Protein AF-A0A7R9N1G0-F1 (afdb_monomer_lite)

Radius of gyration: 18.06 Å; chains: 1; bounding box: 66×37×39 Å

Secondary structure (DSSP, 8-state):
-----PPPPTTHHHH-TT-TTTT--EETTEE------TTTSSSTHHHHTHHHHS--TT-B-TTS-BHHHHHHHHHHHHHHHHHH-TT--TT-BTTB----EEE-TTSTTSEEE-BTTBS-SSEE-HHHHHHGGGT-HHHHHHHHHHHHHHHHHHHEETTEE-S-EETTT-

Foldseek 3Di:
DDDPDDPDDPCVCVVDVPDPVQFWDADPVGIDGDDDPVVQLFALVSLLVVVVPDDQQVPADPSGDRSLVSSLRSLVVQLVLQQVVPVVFPPRHLQFTFQAWFQDPVDPVSIAGGGRVPRCPQKGFLCRLCSCCVNVVVSSVSNLVCCCVVPVVPAQDPVGGDGIDHPVVD

pLDDT: mean 78.36, std 22.03, range [26.42, 98.25]

Structure (mmCIF, N/CA/C/O backbone):
data_AF-A0A7R9N1G0-F1
#
_entry.id   AF-A0A7R9N1G0-F1
#
loop_
_atom_site.group_PDB
_atom_site.id
_atom_site.type_symbol
_atom_site.label_atom_id
_atom_site.label_alt_id
_atom_site.label_comp_id
_atom_site.label_asym_id
_atom_site.label_entity_id
_atom_site.label_seq_id
_atom_site.pdbx_PDB_ins_code
_atom_site.Cartn_x
_atom_site.Cartn_y
_atom_site.Cartn_z
_atom_site.occupancy
_atom_site.B_iso_or_equiv
_atom_site.auth_seq_id
_atom_site.auth_comp_id
_atom_site.auth_asym_id
_atom_site.auth_atom_id
_atom_site.pdbx_PDB_model_num
ATOM 1 N N . MET A 1 1 ? 44.381 -18.962 -7.222 1.00 33.84 1 MET A N 1
ATOM 2 C CA . MET A 1 1 ? 44.462 -17.489 -7.166 1.00 33.84 1 MET A CA 1
ATOM 3 C C . MET A 1 1 ? 43.084 -17.002 -6.750 1.00 33.84 1 MET A C 1
ATOM 5 O O . MET A 1 1 ? 42.151 -17.127 -7.527 1.00 33.84 1 MET A O 1
ATOM 9 N N . LEU A 1 2 ? 42.921 -16.645 -5.475 1.00 26.42 2 LEU A N 1
ATOM 10 C CA . LEU A 1 2 ? 41.636 -16.238 -4.903 1.00 26.42 2 LEU A CA 1
ATOM 11 C C . LEU A 1 2 ? 41.283 -14.853 -5.450 1.00 26.42 2 LEU A C 1
ATOM 13 O O . LEU A 1 2 ? 41.987 -13.886 -5.160 1.00 26.42 2 LEU A O 1
ATOM 17 N N . ILE A 1 3 ? 40.229 -14.768 -6.259 1.00 32.16 3 ILE A N 1
ATOM 18 C CA . ILE A 1 3 ? 39.652 -13.486 -6.658 1.00 32.16 3 ILE A CA 1
ATOM 19 C C . ILE A 1 3 ? 39.027 -12.903 -5.390 1.00 32.16 3 ILE A C 1
ATOM 21 O O . ILE A 1 3 ? 38.057 -13.442 -4.857 1.00 32.16 3 ILE A O 1
ATOM 25 N N . LYS A 1 4 ? 39.645 -11.852 -4.847 1.00 29.47 4 LYS A N 1
ATOM 26 C CA . LYS A 1 4 ? 39.067 -11.067 -3.757 1.00 29.47 4 LYS A CA 1
ATOM 27 C C . LYS A 1 4 ? 37.757 -10.473 -4.277 1.00 29.47 4 LYS A C 1
ATOM 29 O O . LYS A 1 4 ? 37.806 -9.590 -5.127 1.00 29.47 4 LYS A O 1
ATOM 34 N N . LYS A 1 5 ? 36.613 -10.961 -3.787 1.00 35.81 5 LYS A N 1
ATOM 35 C CA . LYS A 1 5 ? 35.323 -10.284 -3.967 1.00 35.81 5 LYS A CA 1
ATOM 36 C C . LYS A 1 5 ? 35.461 -8.882 -3.378 1.00 35.81 5 LYS A C 1
ATOM 38 O O . LYS A 1 5 ? 35.760 -8.735 -2.192 1.00 35.81 5 LYS A O 1
ATOM 43 N N . LYS A 1 6 ? 35.363 -7.872 -4.235 1.00 40.16 6 LYS A N 1
ATOM 44 C CA . LYS A 1 6 ? 35.327 -6.466 -3.839 1.00 40.16 6 LYS A CA 1
ATOM 45 C C . LYS A 1 6 ? 33.985 -6.270 -3.123 1.00 40.16 6 LYS A C 1
ATOM 47 O O . LYS A 1 6 ? 32.972 -6.757 -3.611 1.00 40.16 6 LYS A O 1
ATOM 52 N N . ASN A 1 7 ? 33.978 -5.661 -1.939 1.00 39.47 7 ASN A N 1
ATOM 53 C CA . ASN A 1 7 ? 32.715 -5.349 -1.268 1.00 39.47 7 ASN A CA 1
ATOM 54 C C . ASN A 1 7 ? 31.947 -4.345 -2.145 1.00 39.47 7 ASN A C 1
ATOM 56 O O . ASN A 1 7 ? 32.540 -3.310 -2.465 1.00 39.47 7 ASN A O 1
ATOM 60 N N . PRO A 1 8 ? 30.689 -4.622 -2.532 1.00 42.72 8 PRO A N 1
ATOM 61 C CA . PRO A 1 8 ? 29.893 -3.674 -3.297 1.00 42.72 8 PRO A CA 1
ATOM 62 C C . PRO A 1 8 ? 29.700 -2.410 -2.456 1.00 42.72 8 PRO A C 1
ATOM 64 O O . PRO A 1 8 ? 29.290 -2.468 -1.294 1.00 42.72 8 PRO A O 1
ATOM 67 N N . SER A 1 9 ? 30.086 -1.267 -3.015 1.00 39.16 9 SER A N 1
ATOM 68 C CA . SER A 1 9 ? 29.884 0.042 -2.402 1.00 39.16 9 SER A CA 1
ATOM 69 C C . SER A 1 9 ? 28.659 0.691 -3.020 1.00 39.16 9 SER A C 1
ATOM 71 O O . SER A 1 9 ? 28.523 0.690 -4.234 1.00 39.16 9 SER A O 1
ATOM 73 N N . ILE A 1 10 ? 27.829 1.311 -2.187 1.00 38.69 10 ILE A N 1
ATOM 74 C CA . ILE A 1 10 ? 26.511 1.893 -2.500 1.00 38.69 10 ILE A CA 1
ATOM 75 C C . ILE A 1 10 ? 26.467 2.963 -3.623 1.00 38.69 10 ILE A C 1
ATOM 77 O O . ILE A 1 10 ? 25.397 3.482 -3.916 1.00 38.69 10 ILE A O 1
ATOM 81 N N . ASN A 1 11 ? 27.601 3.292 -4.251 1.00 38.16 11 ASN A N 1
ATOM 82 C CA . ASN A 1 11 ? 27.752 4.367 -5.237 1.00 38.16 11 ASN A CA 1
ATOM 83 C C . ASN A 1 11 ? 28.256 3.912 -6.626 1.00 38.16 11 ASN A C 1
ATOM 85 O O . ASN A 1 11 ? 28.424 4.771 -7.487 1.00 38.16 11 ASN A O 1
ATOM 89 N N . SER A 1 12 ? 28.489 2.616 -6.876 1.00 44.59 12 SER A N 1
ATOM 90 C CA . SER A 1 12 ? 29.129 2.146 -8.124 1.00 44.59 12 SER A CA 1
ATOM 91 C C . SER A 1 12 ? 28.391 2.543 -9.405 1.00 44.59 12 SER A C 1
ATOM 93 O O . SER A 1 12 ? 29.056 2.940 -10.350 1.00 44.59 12 SER A O 1
ATOM 95 N N . TYR A 1 13 ? 27.057 2.585 -9.417 1.00 37.53 13 TYR A N 1
ATOM 96 C CA . TYR A 1 13 ? 26.288 2.935 -10.623 1.00 37.53 13 TYR A CA 1
ATOM 97 C C . TYR A 1 13 ? 26.578 4.337 -11.196 1.00 37.53 13 TYR A C 1
ATOM 99 O O . TYR A 1 13 ? 26.519 4.552 -12.406 1.00 37.53 13 TYR A O 1
ATOM 107 N N . TYR A 1 14 ? 26.887 5.321 -10.341 1.00 41.88 14 TYR A N 1
ATOM 108 C CA . TYR A 1 14 ? 27.240 6.671 -10.809 1.00 41.88 14 TYR A CA 1
ATOM 109 C C . TYR A 1 14 ? 28.716 6.792 -11.209 1.00 41.88 14 TYR A C 1
ATOM 111 O O . TYR A 1 14 ? 29.077 7.745 -11.904 1.00 41.88 14 TYR A O 1
ATOM 119 N N . ASP A 1 15 ? 29.544 5.836 -10.785 1.00 47.53 15 ASP A N 1
ATOM 120 C CA . ASP A 1 15 ? 30.977 5.784 -11.062 1.00 47.53 15 ASP A CA 1
ATOM 121 C C . ASP A 1 15 ? 31.297 4.914 -12.302 1.00 47.53 15 ASP A C 1
ATOM 123 O O . ASP A 1 15 ? 32.228 5.245 -13.039 1.00 47.53 15 ASP A O 1
ATOM 127 N N . ASP A 1 16 ? 30.528 3.846 -12.563 1.00 47.41 16 ASP A N 1
ATOM 128 C CA . ASP A 1 16 ? 30.654 2.944 -13.720 1.00 47.41 16 ASP A CA 1
ATOM 129 C C . ASP A 1 16 ? 29.294 2.294 -14.096 1.00 47.41 16 ASP A C 1
ATOM 131 O O . ASP A 1 16 ? 28.848 1.365 -13.423 1.00 47.41 16 ASP A O 1
ATOM 135 N N . PRO A 1 17 ? 28.619 2.747 -15.170 1.00 49.94 17 PRO A N 1
ATOM 136 C CA . PRO A 1 17 ? 27.310 2.225 -15.576 1.00 49.94 17 PRO A CA 1
ATOM 137 C C . PRO A 1 17 ? 27.351 0.817 -16.200 1.00 49.94 17 PRO A C 1
ATOM 139 O O . PRO A 1 17 ? 26.288 0.273 -16.501 1.00 49.94 17 PRO A O 1
ATOM 142 N N . ASP A 1 18 ? 28.537 0.236 -16.412 1.00 46.62 18 ASP A N 1
ATOM 143 C CA . ASP A 1 18 ? 28.718 -1.099 -16.995 1.00 46.62 18 ASP A CA 1
ATOM 144 C C . ASP A 1 18 ? 29.135 -2.167 -15.943 1.00 46.62 18 ASP A C 1
ATOM 146 O O . ASP A 1 18 ? 29.551 -3.271 -16.315 1.00 46.62 18 ASP A O 1
ATOM 150 N N . ASP A 1 19 ? 29.016 -1.888 -14.631 1.00 54.12 19 ASP A N 1
ATOM 151 C CA . ASP A 1 19 ? 29.360 -2.836 -13.551 1.00 54.12 19 ASP A CA 1
ATOM 152 C C . ASP A 1 19 ? 28.349 -4.003 -13.443 1.00 54.12 19 ASP A C 1
ATOM 154 O O . ASP A 1 19 ? 27.149 -3.830 -13.220 1.00 54.12 19 ASP A O 1
ATOM 158 N N . SER A 1 20 ? 28.846 -5.238 -13.573 1.00 45.81 20 SER A N 1
ATOM 159 C CA . SER A 1 20 ? 28.038 -6.464 -13.540 1.00 45.81 20 SER A CA 1
ATOM 160 C C . SER A 1 20 ? 27.536 -6.872 -12.146 1.00 45.81 2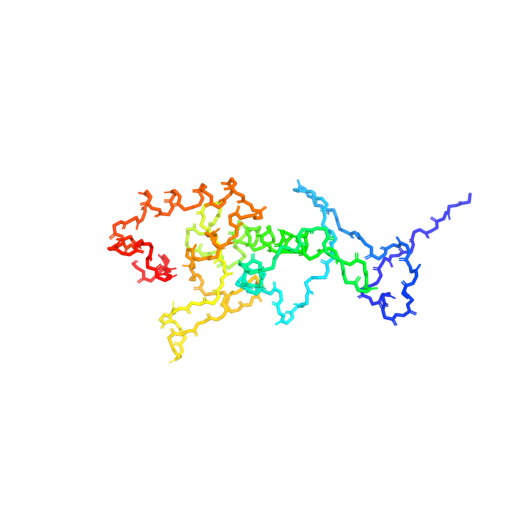0 SER A C 1
ATOM 162 O O . SER A 1 20 ? 26.682 -7.758 -12.056 1.00 45.81 20 SER A O 1
ATOM 164 N N . ASP A 1 21 ? 28.061 -6.270 -11.074 1.00 46.12 21 ASP A N 1
ATOM 165 C CA . ASP A 1 21 ? 27.702 -6.575 -9.680 1.00 46.12 21 ASP A CA 1
ATOM 166 C C . ASP A 1 21 ? 26.618 -5.630 -9.104 1.00 46.12 21 ASP A C 1
ATOM 168 O O . ASP A 1 21 ? 26.188 -5.811 -7.963 1.00 46.12 21 ASP A O 1
ATOM 172 N N . ASP A 1 22 ? 26.113 -4.668 -9.887 1.00 51.94 22 ASP A N 1
ATOM 173 C CA . ASP A 1 22 ? 25.198 -3.609 -9.421 1.00 51.94 22 ASP A CA 1
ATOM 174 C C . ASP A 1 22 ? 23.770 -4.073 -9.076 1.00 51.94 22 ASP A C 1
ATOM 176 O O . ASP A 1 22 ? 22.978 -3.313 -8.526 1.00 51.94 22 ASP A O 1
ATOM 180 N N . PHE A 1 23 ? 23.424 -5.336 -9.314 1.00 46.19 23 PHE A N 1
ATOM 181 C CA . PHE A 1 23 ? 22.029 -5.762 -9.407 1.00 46.19 23 PHE A CA 1
ATOM 182 C C . PHE A 1 23 ? 21.551 -6.768 -8.346 1.00 46.19 23 PHE A C 1
ATOM 184 O O . PHE A 1 23 ? 20.674 -7.536 -8.717 1.00 46.19 23 PHE A O 1
ATOM 191 N N . PHE A 1 24 ? 21.997 -6.830 -7.064 1.00 44.22 24 PHE A N 1
ATOM 192 C CA . PHE A 1 24 ? 21.454 -7.853 -6.107 1.00 44.22 24 PHE A CA 1
ATOM 193 C C . PHE A 1 24 ? 21.429 -7.526 -4.583 1.00 44.22 24 PHE A C 1
ATOM 195 O O . PHE A 1 24 ? 22.387 -6.988 -4.042 1.00 44.22 24 PHE A O 1
ATOM 202 N N . VAL A 1 25 ? 20.381 -7.974 -3.857 1.00 40.69 25 VAL A N 1
ATOM 203 C CA . VAL A 1 25 ? 20.390 -8.314 -2.400 1.00 40.69 25 VAL A CA 1
ATOM 204 C C . VAL A 1 25 ? 19.734 -9.697 -2.210 1.00 40.69 25 VAL A C 1
ATOM 206 O O . VAL A 1 25 ? 18.937 -10.103 -3.042 1.00 40.69 25 VAL A O 1
ATOM 209 N N . GLU A 1 26 ? 20.059 -10.447 -1.156 1.00 35.34 26 GLU A N 1
ATOM 210 C CA . GLU A 1 26 ? 19.474 -11.747 -0.760 1.00 35.34 26 GLU A CA 1
ATOM 211 C C . GLU A 1 26 ? 19.012 -11.683 0.708 1.00 35.34 26 GLU A C 1
ATOM 213 O O . GLU A 1 26 ? 19.696 -11.065 1.521 1.00 35.34 26 GLU A O 1
ATOM 218 N N . SER A 1 27 ? 17.861 -12.272 1.060 1.00 37.91 27 SER A N 1
ATOM 219 C CA . SER A 1 27 ? 17.307 -12.322 2.428 1.00 37.91 27 SER A CA 1
ATOM 220 C C . SER A 1 27 ? 16.753 -13.713 2.789 1.00 37.91 27 SER A C 1
ATOM 222 O O . SER A 1 27 ? 16.539 -14.546 1.907 1.00 37.91 27 SER A O 1
ATOM 224 N N . GLU A 1 28 ? 16.467 -13.965 4.079 1.00 33.94 28 GLU A N 1
ATOM 225 C CA . GLU A 1 28 ? 15.822 -15.207 4.571 1.00 33.94 28 GLU A CA 1
ATOM 226 C C . GLU A 1 28 ? 14.388 -15.421 4.038 1.00 33.94 28 GLU A C 1
ATOM 228 O O . GLU A 1 28 ? 13.820 -16.508 4.151 1.00 33.94 28 GLU A O 1
ATOM 233 N N . HIS A 1 29 ? 13.837 -14.391 3.390 1.00 38.38 29 HIS A N 1
ATOM 234 C CA . HIS A 1 29 ? 12.580 -14.393 2.646 1.00 38.38 29 HIS A CA 1
ATOM 235 C C . HIS A 1 29 ? 12.776 -14.250 1.115 1.00 38.38 29 HIS A C 1
ATOM 237 O O . HIS A 1 29 ? 11.784 -14.193 0.389 1.00 38.38 29 HIS A O 1
ATOM 243 N N . GLY A 1 30 ? 14.020 -14.227 0.608 1.00 30.75 30 GLY A N 1
ATOM 244 C CA . GLY A 1 30 ? 14.379 -14.252 -0.823 1.00 30.75 30 GLY A CA 1
ATOM 245 C C . GLY A 1 30 ? 15.270 -13.096 -1.324 1.00 30.75 30 GLY A C 1
ATOM 246 O O . GLY A 1 30 ? 15.630 -12.196 -0.576 1.00 30.75 30 GLY A O 1
ATOM 247 N N . PHE A 1 31 ? 15.647 -13.134 -2.612 1.00 37.88 31 PHE A N 1
ATOM 248 C CA . PHE A 1 31 ? 16.519 -12.154 -3.291 1.00 37.88 31 PHE A CA 1
ATOM 249 C C . PHE A 1 31 ? 15.798 -10.857 -3.728 1.00 37.88 31 PHE A C 1
ATOM 251 O O . PHE A 1 31 ? 14.752 -10.935 -4.364 1.00 37.88 31 PHE A O 1
ATOM 258 N N . PHE A 1 32 ? 16.381 -9.675 -3.475 1.00 37.34 32 PHE A N 1
ATOM 259 C CA . PHE A 1 32 ? 15.890 -8.341 -3.846 1.00 37.34 32 PHE A CA 1
ATOM 260 C C . PHE A 1 32 ? 16.963 -7.408 -4.445 1.00 37.34 32 PHE A C 1
ATOM 262 O O . PHE A 1 32 ? 17.727 -6.802 -3.702 1.00 37.34 32 PHE A O 1
ATOM 269 N N . PRO A 1 33 ? 16.978 -7.151 -5.762 1.00 37.03 33 PRO A N 1
ATOM 270 C CA . PRO A 1 33 ? 17.629 -5.966 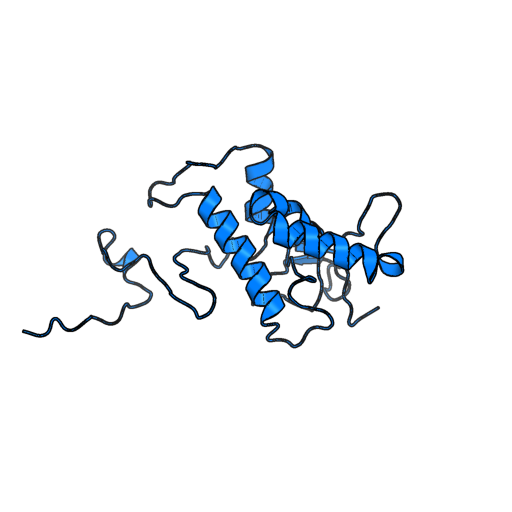-6.294 1.00 37.03 33 PRO A CA 1
ATOM 271 C C . PRO A 1 33 ? 16.692 -4.858 -6.754 1.00 37.03 33 PRO A C 1
ATOM 273 O O . PRO A 1 33 ? 15.766 -5.077 -7.532 1.00 37.03 33 PRO A O 1
ATOM 276 N N . HIS A 1 34 ? 17.134 -3.661 -6.376 1.00 43.44 34 HIS A N 1
ATOM 277 C CA . HIS A 1 34 ? 17.149 -2.411 -7.130 1.00 43.44 34 HIS A CA 1
ATOM 278 C C . HIS A 1 34 ? 16.073 -1.334 -6.960 1.00 43.44 34 HIS A C 1
ATOM 280 O O . HIS A 1 34 ? 14.871 -1.565 -7.016 1.00 43.44 34 HIS A O 1
ATOM 286 N N . TRP A 1 35 ? 16.640 -0.127 -6.808 1.00 49.47 35 TRP A N 1
ATOM 287 C CA . TRP A 1 35 ? 16.150 1.230 -7.034 1.00 49.47 35 TRP A CA 1
ATOM 288 C C . TRP A 1 35 ? 14.663 1.492 -6.787 1.00 49.47 35 TRP A C 1
ATOM 290 O O . TRP A 1 35 ? 13.880 1.814 -7.681 1.00 49.47 35 TRP A O 1
ATOM 300 N N . PHE A 1 36 ? 14.353 1.573 -5.496 1.00 46.53 36 PHE A N 1
ATOM 301 C CA . PHE A 1 36 ? 13.513 2.649 -4.987 1.00 46.53 36 PHE A CA 1
ATOM 302 C C . PHE A 1 36 ? 14.174 3.975 -5.363 1.00 46.53 36 PHE A C 1
ATOM 304 O O . PHE A 1 36 ? 15.289 4.258 -4.921 1.00 46.53 36 PHE A O 1
ATOM 311 N N . HIS A 1 37 ? 13.493 4.835 -6.115 1.00 45.50 37 HIS A N 1
ATOM 312 C CA . HIS A 1 37 ? 13.797 6.251 -5.970 1.00 45.50 37 HIS A CA 1
ATOM 313 C C . HIS A 1 37 ? 13.394 6.592 -4.534 1.00 45.50 37 HIS A C 1
ATOM 315 O O . HIS A 1 37 ? 12.203 6.668 -4.240 1.00 45.50 37 HIS A O 1
ATOM 321 N N . GLN A 1 38 ? 14.353 6.704 -3.610 1.00 42.00 38 GLN A N 1
ATOM 322 C CA . GLN A 1 38 ? 14.048 6.878 -2.185 1.00 42.00 38 GLN A CA 1
ATOM 323 C C . GLN A 1 38 ? 13.179 8.114 -1.903 1.00 42.00 38 GLN A C 1
ATOM 325 O O . GLN A 1 38 ? 12.613 8.215 -0.823 1.00 42.00 38 GLN A O 1
ATOM 330 N N . GLU A 1 39 ? 13.029 9.043 -2.847 1.00 42.50 39 GLU A N 1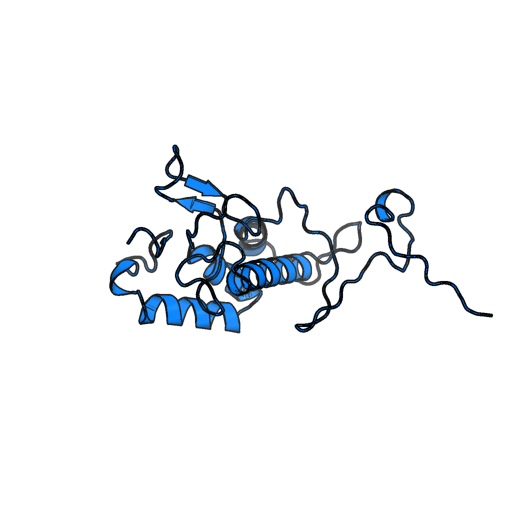
ATOM 331 C CA . GLU A 1 39 ? 12.100 10.169 -2.696 1.00 42.50 39 GLU A CA 1
ATOM 332 C C . GLU A 1 39 ? 10.706 9.949 -3.319 1.00 42.50 39 GLU A C 1
ATOM 334 O O . GLU A 1 39 ? 9.795 10.693 -2.986 1.00 42.50 39 GLU A O 1
ATOM 339 N N . THR A 1 40 ? 10.496 8.962 -4.207 1.00 43.62 40 THR A N 1
ATOM 340 C CA . THR A 1 40 ? 9.196 8.766 -4.908 1.00 43.62 40 THR A CA 1
ATOM 341 C C . THR A 1 40 ? 8.632 7.343 -4.833 1.00 43.62 40 THR A C 1
ATOM 343 O O . THR A 1 40 ? 7.445 7.137 -5.085 1.00 43.62 40 THR A O 1
ATOM 346 N N . GLY A 1 41 ? 9.447 6.362 -4.445 1.00 51.19 41 GLY A N 1
ATOM 347 C CA . GLY A 1 41 ? 9.086 4.949 -4.334 1.00 51.19 41 GLY A CA 1
ATOM 348 C C . GLY A 1 41 ? 8.591 4.512 -2.955 1.00 51.19 41 GLY A C 1
ATOM 349 O O . GLY A 1 41 ? 8.447 3.322 -2.702 1.00 51.19 41 GLY A O 1
ATOM 350 N N . LYS A 1 42 ? 8.377 5.453 -2.034 1.00 66.62 42 LYS A N 1
ATOM 351 C CA . LYS A 1 42 ? 7.976 5.138 -0.655 1.00 66.62 42 LYS A CA 1
ATOM 352 C C . LYS A 1 42 ? 6.466 5.003 -0.486 1.00 66.62 42 LYS A C 1
ATOM 354 O O . LYS A 1 42 ? 6.008 4.281 0.392 1.00 66.62 42 LYS A O 1
ATOM 359 N N . TRP A 1 43 ? 5.690 5.658 -1.345 1.00 80.75 43 TRP A N 1
ATOM 360 C CA . TRP A 1 43 ? 4.234 5.682 -1.252 1.00 80.75 43 TRP A CA 1
ATOM 361 C C . TRP A 1 43 ? 3.626 4.776 -2.310 1.00 80.75 43 TRP A C 1
ATOM 363 O O . TRP A 1 43 ? 3.826 4.991 -3.503 1.00 80.75 43 TRP A O 1
ATOM 373 N N . ASN A 1 44 ? 2.853 3.777 -1.890 1.00 86.69 44 ASN A N 1
ATOM 374 C CA . ASN A 1 44 ? 2.409 2.717 -2.794 1.00 86.69 44 ASN A CA 1
ATOM 375 C C . ASN A 1 44 ? 1.594 3.246 -4.000 1.00 86.69 44 ASN A C 1
ATOM 377 O O . ASN A 1 44 ? 1.704 2.719 -5.108 1.00 86.69 44 ASN A O 1
ATOM 381 N N . PHE A 1 45 ? 0.850 4.350 -3.836 1.00 92.31 45 PHE A N 1
ATOM 382 C CA . PHE A 1 45 ? 0.064 4.954 -4.921 1.00 92.31 45 PHE A CA 1
ATOM 383 C C . PHE A 1 45 ? 0.890 5.371 -6.153 1.00 92.31 45 PHE A C 1
ATOM 385 O O . PHE A 1 45 ? 0.360 5.351 -7.268 1.00 92.31 45 PHE A O 1
ATOM 392 N N . THR A 1 46 ? 2.175 5.722 -5.999 1.00 91.31 46 THR A N 1
ATOM 393 C CA . THR A 1 46 ? 3.017 6.177 -7.124 1.00 91.31 46 THR A CA 1
ATOM 394 C C . THR A 1 46 ? 3.280 5.059 -8.130 1.00 91.31 46 THR A C 1
ATOM 396 O O . THR A 1 46 ? 3.444 5.321 -9.322 1.00 91.31 46 THR A O 1
ATOM 399 N N . TYR A 1 47 ? 3.230 3.806 -7.675 1.00 90.69 47 TYR A N 1
ATOM 400 C CA . TYR A 1 47 ? 3.320 2.616 -8.516 1.00 90.69 47 TYR A CA 1
ATOM 401 C C . TYR A 1 47 ? 1.967 2.166 -9.068 1.00 90.69 47 TYR A C 1
ATOM 403 O O . TYR A 1 47 ? 1.919 1.529 -10.120 1.00 90.69 47 TYR A O 1
ATOM 411 N N . GLN A 1 48 ? 0.877 2.494 -8.374 1.00 94.19 48 GLN A N 1
ATOM 412 C CA . GLN A 1 48 ? -0.477 2.085 -8.740 1.00 94.19 48 GLN A CA 1
ATOM 413 C C . GLN A 1 48 ? -1.054 2.975 -9.842 1.00 94.19 48 GLN A C 1
ATOM 415 O O . GLN A 1 48 ? -1.523 2.468 -10.860 1.00 94.19 48 GLN A O 1
ATOM 420 N N . TYR A 1 49 ? -1.001 4.302 -9.672 1.00 94.31 49 TYR A N 1
ATOM 421 C CA . TYR A 1 49 ? -1.732 5.231 -10.538 1.00 94.31 49 TYR A CA 1
ATOM 422 C C . TYR A 1 49 ? -1.335 5.125 -12.014 1.00 94.31 49 TYR A C 1
ATOM 424 O O . TYR A 1 49 ? -2.232 4.938 -12.833 1.00 94.31 49 TYR A O 1
ATOM 432 N N . PRO A 1 50 ? -0.047 5.152 -12.409 1.00 91.81 50 PRO A N 1
ATOM 433 C CA . PRO A 1 50 ? 0.311 5.045 -13.825 1.00 91.81 50 PRO A CA 1
ATOM 434 C C . PRO A 1 50 ? -0.229 3.769 -14.486 1.00 91.81 50 PRO A C 1
ATOM 436 O O . PRO A 1 50 ? -0.606 3.782 -15.658 1.00 91.81 50 PRO A O 1
ATOM 439 N N . GLN A 1 51 ? -0.321 2.677 -13.725 1.00 93.12 51 GLN A N 1
ATOM 440 C CA . GLN A 1 51 ? -0.696 1.361 -14.240 1.00 93.12 51 GLN A CA 1
ATOM 441 C C . GLN A 1 51 ? -2.205 1.127 -14.347 1.00 93.12 51 GLN A C 1
ATOM 443 O O . GLN A 1 51 ? -2.632 0.098 -14.863 1.00 93.12 51 GLN A O 1
ATOM 448 N N . ILE A 1 52 ? -3.024 2.099 -13.934 1.00 91.81 52 ILE A N 1
ATOM 449 C CA . ILE A 1 52 ? -4.463 2.105 -14.232 1.00 91.81 52 ILE A CA 1
ATOM 450 C C . ILE A 1 52 ? -4.692 2.341 -15.736 1.00 91.81 52 ILE A C 1
ATOM 452 O O . ILE A 1 52 ? -5.621 1.779 -16.316 1.00 91.81 52 ILE A O 1
ATOM 456 N N . TRP A 1 53 ? -3.848 3.160 -16.376 1.00 90.81 53 TRP A N 1
ATOM 457 C CA . TRP A 1 53 ? -3.999 3.554 -17.785 1.00 90.81 53 TRP A CA 1
ATOM 458 C C . TRP A 1 53 ? -2.961 2.924 -18.709 1.00 90.81 53 TRP A C 1
ATOM 460 O O . TRP A 1 53 ? -3.246 2.706 -19.888 1.00 90.81 53 TRP A O 1
ATOM 470 N N . PHE A 1 54 ? -1.766 2.639 -18.193 1.00 91.12 54 PHE A N 1
ATOM 471 C CA . PHE A 1 54 ? -0.671 2.092 -18.981 1.00 91.12 54 PHE A CA 1
ATOM 472 C C . PHE A 1 54 ? -0.357 0.665 -18.557 1.00 91.12 54 PHE A C 1
ATOM 474 O O . PHE A 1 54 ? -0.020 0.401 -17.407 1.00 91.12 54 PHE A O 1
ATOM 481 N N . ASP A 1 55 ? -0.391 -0.255 -19.518 1.00 93.06 55 ASP A N 1
ATOM 482 C CA . ASP A 1 55 ? 0.159 -1.587 -19.309 1.00 93.06 55 ASP A CA 1
ATOM 483 C C . ASP A 1 55 ? 1.691 -1.511 -19.320 1.00 93.06 55 ASP A C 1
ATOM 485 O O . ASP A 1 55 ? 2.324 -1.413 -20.379 1.00 93.06 55 ASP A O 1
ATOM 489 N N . LEU A 1 56 ? 2.275 -1.504 -18.120 1.00 90.38 56 LEU A N 1
ATOM 490 C CA . LEU A 1 56 ? 3.720 -1.422 -17.916 1.00 90.38 56 LEU A CA 1
ATOM 491 C C . LEU A 1 56 ? 4.402 -2.796 -17.845 1.00 90.38 56 LEU A C 1
ATOM 493 O O . LEU A 1 56 ? 5.613 -2.866 -17.612 1.00 90.38 56 LEU A O 1
ATOM 497 N N . ARG A 1 57 ? 3.662 -3.888 -18.089 1.00 88.69 57 ARG A N 1
ATOM 498 C CA . ARG A 1 57 ? 4.265 -5.212 -18.269 1.00 88.69 57 ARG A CA 1
ATOM 499 C C . ARG A 1 57 ? 5.181 -5.176 -19.486 1.00 88.69 57 ARG A C 1
ATOM 501 O O . ARG A 1 57 ? 4.856 -4.590 -20.521 1.00 88.69 57 ARG A O 1
ATOM 508 N N . ASP A 1 58 ? 6.362 -5.758 -19.320 1.00 87.88 58 ASP A N 1
ATOM 509 C CA . ASP A 1 58 ? 7.412 -5.787 -20.343 1.00 87.88 58 ASP A CA 1
ATOM 510 C C . ASP A 1 58 ? 7.834 -4.396 -20.861 1.00 87.88 58 ASP A C 1
ATOM 512 O O . ASP A 1 58 ? 8.364 -4.272 -21.969 1.00 87.88 58 ASP A O 1
ATOM 516 N N . LYS A 1 59 ? 7.611 -3.330 -20.076 1.00 84.06 59 LYS A N 1
ATOM 517 C CA . LYS A 1 59 ? 8.124 -1.984 -20.359 1.00 84.06 59 LYS A CA 1
ATOM 518 C C . LYS A 1 59 ? 9.378 -1.731 -19.547 1.00 84.06 59 LYS A C 1
ATOM 520 O O . LYS A 1 59 ? 9.396 -1.958 -18.340 1.00 84.06 59 LYS A O 1
ATOM 525 N N . TRP A 1 60 ? 10.389 -1.223 -20.235 1.00 82.25 60 TRP A N 1
ATOM 526 C CA . TRP A 1 60 ? 11.720 -1.005 -19.696 1.00 82.25 60 TRP A CA 1
ATOM 527 C C . TRP A 1 60 ? 12.134 0.443 -19.927 1.00 82.25 60 TRP A C 1
ATOM 529 O O . TRP A 1 60 ? 11.796 1.024 -20.964 1.00 82.25 60 TRP A O 1
ATOM 539 N N . ASP A 1 61 ? 12.839 1.029 -18.969 1.00 76.56 61 ASP A N 1
ATOM 540 C CA . ASP A 1 61 ? 13.469 2.332 -19.151 1.00 76.56 61 ASP A CA 1
ATOM 541 C C . ASP A 1 61 ? 14.860 2.209 -19.804 1.00 76.56 61 ASP A C 1
ATOM 543 O O . ASP A 1 61 ? 15.310 1.127 -20.189 1.00 76.56 61 ASP A O 1
ATOM 547 N N . ARG A 1 62 ? 15.554 3.343 -19.962 1.00 66.81 62 ARG A N 1
ATOM 548 C CA . ARG A 1 62 ? 16.902 3.376 -20.557 1.00 66.81 62 ARG A CA 1
ATOM 549 C C . ARG A 1 62 ? 17.981 2.755 -19.666 1.00 66.81 62 ARG A C 1
ATOM 551 O O . ARG A 1 62 ? 19.049 2.456 -20.185 1.00 66.81 62 ARG A O 1
ATOM 558 N N . ALA A 1 63 ? 17.710 2.589 -18.374 1.00 73.06 63 ALA A N 1
ATOM 559 C CA . ALA A 1 63 ? 18.600 1.958 -17.407 1.00 73.06 63 ALA A CA 1
ATOM 560 C C . ALA A 1 63 ? 18.360 0.439 -17.302 1.00 73.06 63 ALA A C 1
ATOM 562 O O . ALA A 1 63 ? 18.982 -0.229 -16.483 1.00 73.06 63 ALA A O 1
ATOM 563 N N . GLY A 1 64 ? 17.463 -0.127 -18.120 1.00 70.50 64 GLY A N 1
ATOM 564 C CA . GLY A 1 64 ? 17.161 -1.556 -18.084 1.00 70.50 64 GLY A CA 1
ATOM 565 C C . GLY A 1 64 ? 16.265 -1.958 -16.913 1.00 70.50 64 GLY A C 1
ATOM 566 O O . GLY A 1 64 ? 16.267 -3.123 -16.520 1.00 70.50 64 GLY A O 1
ATOM 567 N N . ILE A 1 65 ? 15.464 -1.037 -16.368 1.00 72.88 65 ILE A N 1
ATOM 568 C CA . ILE A 1 65 ? 14.521 -1.326 -15.282 1.00 72.88 65 ILE A CA 1
ATOM 569 C C . ILE A 1 65 ? 13.146 -1.648 -15.857 1.00 72.88 65 ILE A C 1
ATOM 571 O O . ILE A 1 65 ? 12.549 -0.832 -16.560 1.00 72.88 65 ILE A O 1
ATOM 575 N N . ASN A 1 66 ? 12.606 -2.819 -15.510 1.00 82.94 66 ASN A N 1
ATOM 576 C CA . ASN A 1 66 ? 11.224 -3.163 -15.822 1.00 82.94 66 ASN A CA 1
ATOM 577 C C . ASN A 1 66 ? 10.260 -2.466 -14.851 1.00 82.94 66 ASN A C 1
ATOM 579 O O . ASN A 1 66 ? 10.294 -2.716 -13.644 1.00 82.94 66 ASN A O 1
ATOM 583 N N . TYR A 1 67 ? 9.364 -1.633 -15.378 1.00 82.81 67 TYR A N 1
ATOM 584 C CA . TYR A 1 67 ? 8.439 -0.843 -14.563 1.00 82.81 67 TYR A CA 1
ATOM 585 C C . TYR A 1 67 ? 7.495 -1.707 -13.717 1.00 82.81 67 TYR A C 1
ATOM 587 O O . TYR A 1 67 ? 7.323 -1.441 -12.529 1.00 82.81 67 TYR A O 1
ATOM 595 N N . PHE A 1 68 ? 6.905 -2.756 -14.298 1.00 89.00 68 PHE A N 1
ATOM 596 C CA . PHE A 1 68 ? 5.984 -3.637 -13.575 1.00 89.00 68 PHE A CA 1
ATOM 597 C C . PHE A 1 68 ? 6.691 -4.404 -12.451 1.00 89.00 68 PHE A C 1
ATOM 599 O O . PHE A 1 68 ? 6.180 -4.478 -11.332 1.00 89.00 68 PHE A O 1
ATOM 606 N N . G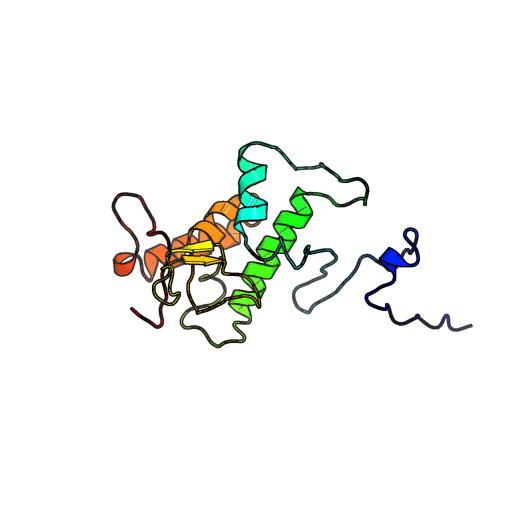LN A 1 69 ? 7.884 -4.936 -12.726 1.00 86.00 69 GLN A N 1
ATOM 607 C CA . GLN A 1 69 ? 8.681 -5.636 -11.722 1.00 86.00 69 GLN A CA 1
ATOM 608 C C . GLN A 1 69 ? 9.099 -4.698 -10.587 1.00 86.00 69 GLN A C 1
ATOM 610 O O . GLN A 1 69 ? 9.030 -5.092 -9.424 1.00 86.00 69 GLN A O 1
ATOM 615 N N . ASN A 1 70 ? 9.465 -3.452 -10.902 1.00 82.81 70 ASN A N 1
ATOM 616 C CA . ASN A 1 70 ? 9.791 -2.451 -9.891 1.00 82.81 70 ASN A CA 1
ATOM 617 C C . ASN A 1 70 ? 8.586 -2.146 -8.984 1.00 82.81 70 ASN A C 1
ATOM 619 O O . ASN A 1 70 ? 8.702 -2.187 -7.762 1.00 82.81 70 ASN A O 1
ATOM 623 N N . SER A 1 71 ? 7.396 -1.944 -9.562 1.00 89.75 71 SER A N 1
ATOM 624 C CA . SER A 1 71 ? 6.155 -1.758 -8.795 1.00 89.75 71 SER A CA 1
ATOM 625 C C . SER A 1 71 ? 5.827 -2.942 -7.886 1.00 89.75 71 SER A C 1
ATOM 627 O O . SER A 1 71 ? 5.391 -2.757 -6.746 1.00 89.75 71 SER A O 1
ATOM 629 N N . LYS A 1 72 ? 6.067 -4.168 -8.364 1.00 89.69 72 LYS A N 1
ATOM 630 C CA . LYS A 1 72 ? 5.885 -5.376 -7.560 1.00 89.69 72 LYS A CA 1
ATOM 631 C C . LYS A 1 72 ? 6.873 -5.451 -6.401 1.00 89.69 72 LYS A C 1
ATOM 633 O O . LYS A 1 72 ? 6.458 -5.750 -5.284 1.00 89.69 72 LYS A O 1
ATOM 638 N N . ASN A 1 73 ? 8.145 -5.148 -6.644 1.00 83.69 73 ASN A N 1
ATOM 639 C CA . ASN A 1 73 ? 9.167 -5.123 -5.599 1.00 83.69 73 ASN A CA 1
ATOM 640 C C . ASN A 1 73 ? 8.840 -4.072 -4.531 1.00 83.69 73 ASN A C 1
ATOM 642 O O . ASN A 1 73 ? 8.909 -4.377 -3.343 1.00 83.69 73 ASN A O 1
ATOM 646 N N . ALA A 1 74 ? 8.401 -2.880 -4.939 1.00 84.50 74 ALA A N 1
ATOM 647 C CA . ALA A 1 74 ? 8.009 -1.829 -4.007 1.00 84.50 74 ALA A CA 1
ATOM 648 C C . ALA A 1 74 ? 6.784 -2.205 -3.162 1.00 84.50 74 ALA A C 1
ATOM 650 O O . ALA A 1 74 ? 6.766 -1.979 -1.956 1.00 84.50 74 ALA A O 1
ATOM 651 N N . THR A 1 75 ? 5.787 -2.858 -3.766 1.00 90.56 75 THR A N 1
ATOM 652 C CA . THR A 1 75 ? 4.636 -3.400 -3.027 1.00 90.56 75 THR A CA 1
ATOM 653 C C . THR A 1 75 ? 5.070 -4.448 -1.994 1.00 90.56 75 THR A C 1
ATOM 655 O O . THR A 1 75 ? 4.587 -4.447 -0.862 1.00 90.56 75 THR A O 1
ATOM 658 N N . LEU A 1 76 ? 5.975 -5.356 -2.372 1.00 87.81 76 LEU A N 1
ATOM 659 C CA . LEU A 1 76 ? 6.470 -6.403 -1.476 1.00 87.81 76 LEU A CA 1
ATOM 660 C C . LEU A 1 76 ? 7.292 -5.830 -0.318 1.00 87.81 76 LEU A C 1
ATOM 662 O O . LEU A 1 76 ? 7.160 -6.326 0.797 1.00 87.81 76 LEU A O 1
ATOM 666 N N . GLU A 1 77 ? 8.090 -4.788 -0.551 1.00 84.81 77 GLU A N 1
ATOM 667 C CA . GLU A 1 77 ? 8.830 -4.097 0.512 1.00 84.81 77 GLU A CA 1
ATOM 668 C C . GLU A 1 77 ? 7.893 -3.344 1.455 1.00 84.81 77 GLU A C 1
ATOM 670 O O . GLU A 1 77 ? 8.030 -3.490 2.666 1.00 84.81 77 GLU A O 1
ATOM 675 N N . ASN A 1 78 ? 6.870 -2.666 0.924 1.00 90.81 78 ASN A N 1
ATOM 676 C CA . ASN A 1 78 ? 5.829 -2.031 1.732 1.00 90.81 78 ASN A CA 1
ATOM 677 C C . ASN A 1 78 ? 5.172 -3.032 2.687 1.00 90.81 78 ASN A C 1
ATOM 679 O O . ASN A 1 78 ? 5.069 -2.797 3.891 1.00 90.81 78 ASN A O 1
ATOM 683 N N . ARG A 1 79 ? 4.800 -4.202 2.158 1.00 93.56 79 ARG A N 1
ATOM 684 C CA . ARG A 1 79 ? 4.258 -5.296 2.961 1.00 93.56 79 ARG A CA 1
ATOM 685 C C . ARG A 1 79 ? 5.274 -5.842 3.963 1.00 93.56 79 ARG A C 1
ATOM 687 O O . ARG A 1 79 ? 4.910 -6.087 5.110 1.00 93.56 79 ARG A O 1
ATOM 694 N N . ALA A 1 80 ? 6.519 -6.067 3.545 1.00 88.75 80 ALA A N 1
ATOM 695 C CA . ALA A 1 80 ? 7.572 -6.595 4.408 1.00 88.75 80 ALA A CA 1
ATOM 696 C C . ALA A 1 80 ? 7.863 -5.653 5.582 1.00 88.75 80 ALA A C 1
ATOM 698 O O . ALA A 1 80 ? 7.975 -6.118 6.710 1.00 88.75 80 ALA A O 1
ATOM 699 N N . TYR A 1 81 ? 7.882 -4.343 5.342 1.00 89.94 81 TYR A N 1
ATOM 700 C CA . TYR A 1 81 ? 8.033 -3.328 6.377 1.00 89.94 81 TYR A CA 1
ATOM 701 C C . TYR A 1 81 ? 6.891 -3.373 7.400 1.00 89.94 81 TYR A C 1
ATOM 703 O O . TYR A 1 81 ? 7.150 -3.382 8.601 1.00 89.94 81 TYR A O 1
ATOM 711 N N . CYS A 1 82 ? 5.634 -3.481 6.955 1.00 94.38 82 CYS A N 1
ATOM 712 C CA . CYS A 1 82 ? 4.501 -3.651 7.871 1.00 94.38 82 CYS A CA 1
ATOM 713 C C . CYS A 1 82 ? 4.568 -4.973 8.657 1.00 94.38 82 CYS A C 1
ATOM 715 O O . CYS A 1 82 ? 4.069 -5.040 9.774 1.00 94.38 82 CYS A O 1
ATOM 717 N N . ILE A 1 83 ? 5.172 -6.029 8.105 1.00 92.94 83 ILE A N 1
ATOM 718 C CA . ILE A 1 83 ? 5.385 -7.297 8.823 1.00 92.94 83 ILE A CA 1
ATOM 719 C C . ILE A 1 83 ? 6.497 -7.169 9.864 1.00 92.94 83 ILE A C 1
ATOM 721 O O . ILE A 1 83 ? 6.333 -7.656 10.979 1.00 92.94 83 ILE A O 1
ATOM 725 N N . GLU A 1 84 ? 7.612 -6.532 9.501 1.00 91.56 84 GLU A N 1
ATOM 726 C CA . GLU A 1 84 ? 8.731 -6.255 10.406 1.00 91.56 84 GLU A CA 1
ATOM 727 C C . GLU A 1 84 ? 8.289 -5.349 11.560 1.00 91.56 84 GLU A C 1
ATOM 729 O O . GLU A 1 84 ? 8.680 -5.568 12.703 1.00 91.56 84 GLU A O 1
ATOM 734 N N . ASN A 1 85 ? 7.433 -4.369 11.255 1.00 93.25 85 ASN A N 1
ATOM 735 C CA . ASN A 1 85 ? 6.816 -3.451 12.202 1.00 93.25 85 ASN A CA 1
ATOM 736 C C . ASN A 1 85 ? 7.825 -2.821 13.190 1.00 93.25 85 ASN A C 1
ATOM 738 O O . ASN A 1 85 ? 7.680 -2.963 14.408 1.00 93.25 85 ASN A O 1
ATOM 742 N N . PRO A 1 86 ? 8.857 -2.107 12.701 1.00 89.56 86 PRO A N 1
ATOM 743 C CA . PRO A 1 86 ? 9.956 -1.622 13.544 1.00 89.56 86 PRO A CA 1
ATOM 744 C C . PRO A 1 86 ? 9.516 -0.619 14.623 1.00 89.56 86 PRO A C 1
ATOM 746 O O . PRO A 1 86 ? 10.188 -0.475 15.644 1.00 89.56 86 PRO A O 1
ATOM 749 N N . ASN A 1 87 ? 8.378 0.047 14.418 1.00 91.81 87 ASN A N 1
ATOM 750 C CA . ASN A 1 87 ? 7.789 0.998 15.361 1.00 91.81 87 ASN A CA 1
ATOM 751 C C . ASN A 1 87 ? 6.780 0.349 16.328 1.00 91.81 87 ASN A C 1
ATOM 753 O O . ASN A 1 87 ? 6.252 1.030 17.203 1.00 91.81 87 ASN A O 1
ATOM 757 N N . ASN A 1 88 ? 6.545 -0.964 16.220 1.00 95.56 88 ASN A N 1
ATOM 758 C CA . ASN A 1 88 ? 5.581 -1.726 17.020 1.00 95.56 88 ASN A CA 1
ATOM 759 C C . ASN A 1 88 ? 4.135 -1.203 16.928 1.00 95.56 88 ASN A C 1
ATOM 761 O O . ASN A 1 88 ? 3.402 -1.228 17.919 1.00 95.56 88 ASN A O 1
ATOM 765 N N . HIS A 1 89 ? 3.709 -0.776 15.738 1.00 95.44 89 HIS A N 1
ATOM 766 C CA . HIS A 1 89 ? 2.355 -0.300 15.507 1.00 95.44 89 HIS A CA 1
ATOM 767 C C . HIS A 1 89 ? 1.303 -1.378 15.753 1.00 95.44 89 HIS A C 1
ATOM 769 O O . HIS A 1 89 ? 1.488 -2.558 15.422 1.00 95.44 89 HIS A O 1
ATOM 775 N N . LYS A 1 90 ? 0.165 -0.987 16.332 1.00 95.38 90 LYS A N 1
ATOM 776 C CA . LYS A 1 90 ? -0.893 -1.944 16.676 1.00 95.38 90 LYS A CA 1
ATOM 777 C C . LYS A 1 90 ? -1.519 -2.553 15.421 1.00 95.38 90 LYS A C 1
ATOM 779 O O . LYS A 1 90 ? -2.061 -1.865 14.565 1.00 95.38 90 LYS A O 1
ATOM 784 N N . GLY A 1 91 ? -1.511 -3.883 15.369 1.00 94.06 91 GLY A N 1
ATOM 785 C CA . GLY A 1 91 ? -2.202 -4.684 14.359 1.00 94.06 91 GLY A CA 1
ATOM 786 C C . GLY A 1 91 ? -1.467 -4.855 13.032 1.00 94.06 91 GLY A C 1
ATOM 787 O O . GLY A 1 91 ? -1.892 -5.714 12.269 1.00 94.06 91 GLY A O 1
ATOM 788 N N . TYR A 1 92 ? -0.372 -4.126 12.786 1.00 96.69 92 TYR A N 1
ATOM 789 C CA . TYR A 1 92 ? 0.517 -4.342 11.638 1.00 96.69 92 TYR A CA 1
ATOM 790 C C . TYR A 1 92 ? 0.945 -5.811 11.544 1.00 96.69 92 TYR A C 1
ATOM 792 O O . TYR A 1 92 ? 1.147 -6.487 12.557 1.00 96.69 92 TYR A O 1
ATOM 800 N N . GLY A 1 93 ? 1.060 -6.321 10.320 1.00 93.75 93 GLY A N 1
ATOM 801 C CA . GLY A 1 93 ? 1.464 -7.701 10.090 1.00 93.75 93 GLY A CA 1
ATOM 802 C C . GLY A 1 93 ? 1.161 -8.186 8.680 1.00 93.75 93 GLY A C 1
ATOM 803 O O . GLY A 1 93 ? 0.915 -7.412 7.757 1.00 93.75 93 GLY A O 1
ATOM 804 N N . THR A 1 94 ? 1.119 -9.508 8.508 1.00 95.25 94 THR A N 1
ATOM 805 C CA . THR A 1 94 ? 0.925 -10.153 7.196 1.00 95.25 94 THR A CA 1
ATOM 806 C C . THR A 1 94 ? -0.367 -9.753 6.484 1.00 95.25 94 THR A C 1
ATOM 808 O O . THR A 1 94 ? -0.405 -9.814 5.250 1.00 95.25 94 THR A O 1
ATOM 811 N N . ASN A 1 95 ? -1.382 -9.344 7.254 1.00 97.00 95 ASN A N 1
ATOM 812 C CA . ASN A 1 95 ? -2.737 -9.028 6.801 1.00 97.00 95 ASN A CA 1
ATOM 813 C C . ASN A 1 95 ? -3.156 -7.566 7.051 1.00 97.00 95 ASN A C 1
ATOM 815 O O . ASN A 1 95 ? -4.262 -7.178 6.683 1.00 97.00 95 ASN A O 1
ATOM 819 N N . VAL A 1 96 ? -2.295 -6.754 7.664 1.00 97.12 96 VAL A N 1
ATOM 820 C CA . VAL A 1 96 ? -2.528 -5.324 7.902 1.00 97.12 96 VAL A CA 1
ATOM 821 C C . VAL A 1 96 ? -1.285 -4.597 7.417 1.00 97.12 96 VAL A C 1
ATOM 823 O O . VAL A 1 96 ? -0.273 -4.519 8.111 1.00 97.12 96 VAL A O 1
ATOM 826 N N . TRP A 1 97 ? -1.356 -4.164 6.164 1.00 96.44 97 TRP A N 1
ATOM 827 C CA . TRP A 1 97 ? -0.280 -3.507 5.435 1.00 96.44 97 TRP A CA 1
ATOM 828 C C . TRP A 1 97 ? -0.872 -2.624 4.332 1.00 96.44 97 TRP A C 1
ATOM 830 O O . TRP A 1 97 ? -2.060 -2.733 4.011 1.00 96.44 97 TRP A O 1
ATOM 840 N N . GLY A 1 98 ? -0.036 -1.780 3.730 1.00 95.62 98 GLY A N 1
ATOM 841 C CA . GLY A 1 98 ? -0.436 -0.890 2.642 1.00 95.62 98 GLY A CA 1
ATOM 842 C C . GLY A 1 98 ? -0.233 0.577 2.991 1.00 95.62 98 GLY A C 1
ATOM 843 O O . GLY A 1 98 ? -1.175 1.360 2.905 1.00 95.62 98 GLY A O 1
ATOM 844 N N . LEU A 1 99 ? 0.991 0.953 3.363 1.00 95.00 99 LEU A N 1
ATOM 845 C CA . LEU A 1 99 ? 1.337 2.353 3.607 1.00 95.00 99 LEU A CA 1
ATOM 846 C C . LEU A 1 99 ? 1.256 3.131 2.296 1.00 95.00 99 LEU A C 1
ATOM 848 O O . LEU A 1 99 ? 1.916 2.796 1.307 1.00 95.00 99 LEU A O 1
ATOM 852 N N . THR A 1 100 ? 0.410 4.144 2.273 1.00 95.31 100 THR A N 1
ATOM 853 C CA . THR A 1 100 ? 0.262 5.064 1.153 1.00 95.31 100 THR A CA 1
ATOM 854 C C . THR A 1 100 ? -0.302 6.376 1.675 1.00 95.31 100 THR A C 1
ATOM 856 O O . THR A 1 100 ? -0.698 6.467 2.834 1.00 95.31 100 THR A O 1
ATOM 859 N N . ALA A 1 101 ? -0.337 7.398 0.828 1.00 93.81 101 ALA A N 1
ATOM 860 C CA . ALA A 1 101 ? -0.918 8.666 1.220 1.00 93.81 101 ALA A CA 1
ATOM 861 C C . ALA A 1 101 ? -2.435 8.555 1.455 1.00 93.81 101 ALA A C 1
ATOM 863 O O . ALA A 1 101 ? -3.129 7.936 0.644 1.00 93.81 101 ALA A O 1
ATOM 864 N N . CYS A 1 102 ? -2.922 9.140 2.550 1.00 93.56 102 CYS A N 1
ATOM 865 C CA . CYS A 1 102 ? -4.323 9.099 2.972 1.00 93.56 102 CYS A CA 1
ATOM 866 C C . CYS A 1 102 ? -4.662 10.224 3.966 1.00 93.56 102 CYS A C 1
ATOM 868 O O . CYS A 1 102 ? -3.783 10.947 4.444 1.00 93.56 102 CYS A O 1
ATOM 870 N N . GLU A 1 103 ? -5.946 10.359 4.295 1.00 90.12 103 GLU A N 1
ATOM 871 C CA . GLU A 1 103 ? -6.406 11.146 5.436 1.00 90.12 103 GLU A CA 1
ATOM 872 C C . GLU A 1 103 ? -5.961 10.487 6.750 1.00 90.12 103 GLU A C 1
ATOM 874 O O . GLU A 1 103 ? -6.158 9.289 6.965 1.00 90.12 103 GLU A O 1
ATOM 879 N N . CYS A 1 104 ? -5.379 11.270 7.657 1.00 82.31 104 CYS A N 1
ATOM 880 C CA . CYS A 1 104 ? -4.966 10.794 8.976 1.00 82.31 104 CYS A CA 1
ATOM 881 C C . CYS A 1 104 ? -5.072 11.919 10.019 1.00 82.31 104 CYS A C 1
ATOM 883 O O . CYS A 1 104 ? -4.656 13.045 9.756 1.00 82.31 104 CYS A O 1
ATOM 885 N N . PRO A 1 105 ? -5.622 11.663 11.219 1.00 70.69 105 PRO A N 1
ATOM 886 C CA . PRO A 1 105 ? -5.877 12.714 12.210 1.00 70.69 105 PRO A CA 1
ATOM 887 C C . PRO A 1 105 ? -4.618 13.170 12.965 1.00 70.69 105 PRO A C 1
ATOM 889 O O . PRO A 1 105 ? -4.687 14.113 13.749 1.00 70.69 105 PRO A O 1
ATOM 892 N N . LEU A 1 106 ? -3.490 12.475 12.788 1.00 76.38 106 LEU A N 1
ATOM 893 C CA . LEU A 1 106 ? -2.255 12.704 13.543 1.00 76.38 106 LEU A CA 1
ATOM 894 C C . LEU A 1 106 ? -1.343 13.768 12.913 1.00 76.38 106 LEU A C 1
ATOM 896 O O . LEU A 1 106 ? -0.369 14.184 13.537 1.00 76.38 106 LEU A O 1
ATOM 900 N N . HIS A 1 107 ? -1.672 14.240 11.709 1.00 73.75 107 HIS A N 1
ATOM 901 C CA . HIS A 1 107 ? -0.950 15.300 11.009 1.00 73.75 107 HIS A CA 1
ATOM 902 C C . HIS A 1 107 ? -1.748 16.613 11.033 1.00 73.75 107 HIS A C 1
ATOM 904 O O . HIS A 1 107 ? -2.966 16.597 10.869 1.00 73.75 107 HIS A O 1
ATOM 910 N N . ASP A 1 108 ? -1.071 17.764 11.148 1.00 73.12 108 ASP A N 1
ATOM 911 C CA . ASP A 1 108 ? -1.710 19.097 11.215 1.00 73.12 108 ASP A CA 1
ATOM 912 C C . ASP A 1 108 ? -2.655 19.390 10.030 1.00 73.12 108 ASP A C 1
ATOM 914 O O . ASP A 1 108 ? -3.629 20.134 10.158 1.00 73.12 108 ASP A O 1
ATOM 918 N N . SER A 1 109 ? -2.382 18.797 8.863 1.00 78.31 109 SER A N 1
ATOM 919 C CA . SER A 1 109 ? -3.198 18.897 7.646 1.00 78.31 109 SER A CA 1
ATOM 920 C C . SER A 1 109 ? -4.336 17.875 7.549 1.00 78.31 109 SER A C 1
ATOM 922 O O . SER A 1 109 ? -5.055 17.880 6.553 1.00 78.31 109 SER A O 1
ATOM 924 N N . ASN A 1 110 ? -4.496 16.990 8.534 1.00 83.44 110 ASN A N 1
ATOM 925 C CA . ASN A 1 110 ? -5.304 15.769 8.464 1.00 83.44 110 ASN A CA 1
ATOM 926 C C . ASN A 1 110 ? -4.949 14.846 7.277 1.00 83.44 110 ASN A C 1
ATOM 928 O O . ASN A 1 110 ? -5.801 14.126 6.762 1.00 83.44 110 ASN A O 1
ATOM 932 N N . TYR A 1 111 ? -3.703 14.901 6.804 1.00 89.38 111 TYR A N 1
ATOM 933 C CA . TYR A 1 111 ? -3.230 14.167 5.631 1.00 89.38 111 TYR A CA 1
ATOM 934 C C . TYR A 1 111 ? -1.767 13.781 5.816 1.00 89.38 111 TYR A C 1
ATOM 936 O O . TYR A 1 111 ? -0.959 14.639 6.186 1.00 89.38 111 TYR A O 1
ATOM 944 N N . GLY A 1 112 ? -1.434 12.533 5.499 1.00 88.81 112 GLY A N 1
ATOM 945 C CA . GLY A 1 112 ? -0.090 11.977 5.613 1.00 88.81 112 GLY A CA 1
ATOM 946 C C . GLY A 1 112 ? 0.291 11.208 4.355 1.00 88.81 112 GLY A C 1
ATOM 947 O O . GLY A 1 112 ? -0.541 10.551 3.735 1.00 88.81 112 GLY A O 1
ATOM 948 N N . ALA A 1 113 ? 1.558 11.309 3.951 1.00 89.88 113 ALA A N 1
ATOM 949 C CA . ALA A 1 113 ? 2.127 10.519 2.865 1.00 89.88 113 ALA A CA 1
ATOM 950 C C . ALA A 1 113 ? 2.922 9.351 3.468 1.00 89.88 113 ALA A C 1
ATOM 952 O O . ALA A 1 113 ? 4.148 9.394 3.547 1.00 89.88 113 ALA A O 1
ATOM 953 N N . HIS A 1 114 ? 2.208 8.329 3.941 1.00 91.06 114 HIS A N 1
ATOM 954 C CA . HIS A 1 114 ? 2.807 7.227 4.691 1.00 91.06 114 HIS A CA 1
ATOM 955 C C . HIS A 1 114 ? 3.575 6.271 3.776 1.00 91.06 114 HIS A C 1
ATOM 957 O O . HIS A 1 114 ? 3.078 5.863 2.719 1.00 91.06 114 HIS A O 1
ATOM 963 N N . GLY A 1 115 ? 4.779 5.883 4.192 1.00 89.75 115 GLY A N 1
ATOM 964 C CA . GLY A 1 115 ? 5.613 4.923 3.483 1.00 89.75 115 GLY A CA 1
ATOM 965 C C . GLY A 1 115 ? 6.599 4.195 4.402 1.00 89.75 115 GLY A C 1
ATOM 966 O O . GLY A 1 115 ? 6.830 4.607 5.539 1.00 89.75 115 GLY A O 1
ATOM 967 N N . PRO A 1 116 ? 7.228 3.111 3.928 1.00 85.75 116 PRO A N 1
ATOM 968 C CA . PRO A 1 116 ? 8.245 2.396 4.688 1.00 85.75 116 PRO A CA 1
ATOM 969 C C . PRO A 1 116 ? 9.378 3.326 5.124 1.00 85.75 116 PRO A C 1
ATOM 971 O O . PRO A 1 116 ? 10.047 3.950 4.295 1.00 85.75 116 PRO A O 1
ATOM 974 N N . ARG A 1 117 ? 9.599 3.419 6.442 1.00 80.94 117 ARG A N 1
ATOM 975 C CA . ARG A 1 117 ? 10.608 4.296 7.069 1.00 80.94 117 ARG A CA 1
ATOM 976 C C . ARG A 1 117 ? 10.399 5.795 6.784 1.00 80.94 117 ARG A C 1
ATOM 978 O O . ARG A 1 117 ? 11.345 6.571 6.918 1.00 80.94 117 ARG A O 1
ATOM 985 N N . GLN A 1 118 ? 9.196 6.210 6.386 1.00 80.75 118 GLN A N 1
ATOM 986 C CA . GLN A 1 118 ? 8.849 7.611 6.166 1.00 80.75 118 GLN A CA 1
ATOM 987 C C . GLN A 1 118 ? 7.430 7.899 6.639 1.00 80.75 118 GLN A C 1
ATOM 989 O O . GLN A 1 118 ? 6.474 7.370 6.079 1.00 80.75 118 GLN A O 1
ATOM 994 N N . ASP A 1 119 ? 7.317 8.812 7.603 1.00 84.62 119 ASP A N 1
ATOM 995 C CA . ASP A 1 119 ? 6.034 9.344 8.066 1.00 84.62 119 ASP A CA 1
ATOM 996 C C . ASP A 1 119 ? 5.028 8.233 8.435 1.00 84.62 119 ASP A C 1
ATOM 998 O O . ASP A 1 119 ? 3.827 8.417 8.302 1.00 84.62 119 ASP A O 1
ATOM 1002 N N . ASP A 1 120 ? 5.513 7.061 8.866 1.00 90.56 120 ASP A N 1
ATOM 1003 C CA . ASP A 1 120 ? 4.684 5.970 9.386 1.00 90.56 120 ASP A CA 1
ATOM 1004 C C . ASP A 1 120 ? 4.275 6.296 10.825 1.00 90.56 120 ASP A C 1
ATOM 1006 O O . ASP A 1 120 ? 5.121 6.373 11.718 1.00 90.56 120 ASP A O 1
ATOM 1010 N N . ASP A 1 121 ? 2.981 6.522 11.025 1.00 92.44 121 ASP A N 1
ATOM 1011 C CA . ASP A 1 121 ? 2.359 6.868 12.304 1.00 92.44 121 ASP A CA 1
ATOM 1012 C C . ASP A 1 121 ? 1.380 5.777 12.787 1.00 92.44 121 ASP A C 1
ATOM 1014 O O . ASP A 1 121 ? 0.571 6.011 13.688 1.00 92.44 121 ASP A O 1
ATOM 1018 N N . GLY A 1 122 ? 1.422 4.588 12.173 1.00 94.06 122 GLY A N 1
ATOM 1019 C CA . GLY A 1 122 ? 0.487 3.494 12.441 1.00 94.06 122 GLY A CA 1
ATOM 1020 C C . GLY A 1 122 ? -0.798 3.543 11.608 1.00 94.06 122 GLY A C 1
ATOM 1021 O O . GLY A 1 122 ? -1.667 2.678 11.768 1.00 94.06 122 GLY A O 1
ATOM 1022 N N . THR A 1 123 ? -0.960 4.542 10.737 1.00 94.69 123 THR A N 1
ATOM 1023 C CA . THR A 1 123 ? -2.135 4.673 9.871 1.00 94.69 123 THR A CA 1
ATOM 1024 C C . THR A 1 123 ? -2.008 3.800 8.621 1.00 94.69 123 THR A C 1
ATOM 1026 O O . THR A 1 123 ? -1.084 3.932 7.821 1.00 94.69 123 THR A O 1
ATOM 1029 N N . ILE A 1 124 ? -2.993 2.923 8.414 1.00 95.12 124 ILE A N 1
ATOM 1030 C CA . ILE A 1 124 ? -3.103 2.051 7.242 1.00 95.12 124 ILE A CA 1
ATOM 1031 C C . ILE A 1 124 ? -4.262 2.499 6.367 1.00 95.12 124 ILE A C 1
ATOM 1033 O O . ILE A 1 124 ? -5.405 2.598 6.816 1.00 95.12 124 ILE A O 1
ATOM 1037 N N . ALA A 1 125 ? -3.973 2.666 5.080 1.00 95.62 125 ALA A N 1
ATOM 1038 C CA . ALA A 1 125 ? -4.973 2.897 4.054 1.00 95.62 125 ALA A CA 1
ATOM 1039 C C . ALA A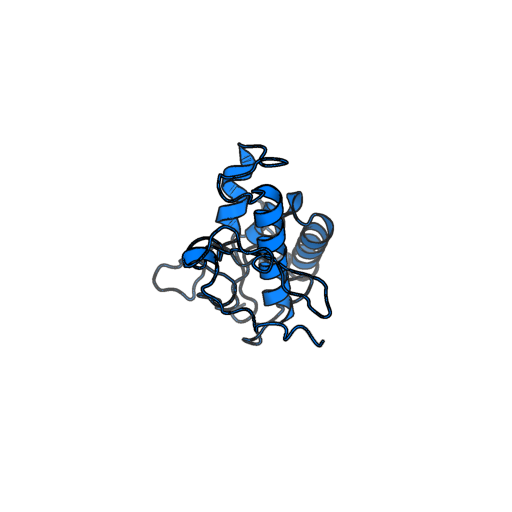 1 125 ? -5.238 1.600 3.268 1.00 95.62 125 ALA A C 1
ATOM 1041 O O . ALA A 1 125 ? -4.344 1.109 2.570 1.00 95.62 125 ALA A O 1
ATOM 1042 N N . PRO A 1 126 ? -6.468 1.044 3.286 1.00 96.19 126 PRO A N 1
ATOM 1043 C CA . PRO A 1 126 ? -6.827 -0.128 2.477 1.00 96.19 126 PRO A CA 1
ATOM 1044 C C . PRO A 1 126 ? -6.571 0.049 0.969 1.00 96.19 126 PRO A C 1
ATOM 1046 O O . PRO A 1 126 ? -6.418 -0.938 0.242 1.00 96.19 126 PRO A O 1
ATOM 1049 N N . ALA A 1 127 ? -6.478 1.294 0.488 1.00 96.44 127 ALA A N 1
ATOM 1050 C CA . ALA A 1 127 ? -6.033 1.643 -0.863 1.00 96.44 127 ALA A CA 1
ATOM 1051 C C . ALA A 1 127 ? -4.626 1.102 -1.191 1.00 96.44 127 ALA A C 1
ATOM 1053 O O . ALA A 1 127 ? -4.386 0.648 -2.309 1.00 96.44 127 ALA A O 1
ATOM 1054 N N . GLY A 1 128 ? -3.714 1.064 -0.213 1.00 96.38 128 GLY A N 1
ATOM 1055 C CA . GLY A 1 128 ? -2.366 0.529 -0.386 1.00 96.38 128 GLY A CA 1
ATOM 1056 C C . GLY A 1 128 ? -2.382 -0.951 -0.769 1.00 96.38 128 GLY A C 1
ATOM 1057 O O . GLY A 1 128 ? -1.806 -1.327 -1.784 1.00 96.38 128 GLY A O 1
ATOM 1058 N N . ALA A 1 129 ? -3.102 -1.792 -0.023 1.00 97.31 129 ALA A N 1
ATOM 1059 C CA . ALA A 1 129 ? -3.217 -3.212 -0.359 1.00 97.31 129 ALA A CA 1
ATOM 1060 C C . ALA A 1 129 ? -4.095 -3.450 -1.603 1.00 97.31 129 ALA A C 1
ATOM 1062 O O . ALA A 1 129 ? -3.732 -4.244 -2.472 1.00 97.31 129 ALA A O 1
ATOM 1063 N N . SER A 1 130 ? -5.240 -2.766 -1.720 1.00 96.75 130 SER A N 1
ATOM 1064 C CA . SER A 1 130 ? -6.191 -2.987 -2.823 1.00 96.75 130 SER A CA 1
ATOM 1065 C C . SER A 1 130 ? -5.681 -2.521 -4.183 1.00 96.75 130 SER A C 1
ATOM 1067 O O . SER A 1 130 ? -5.807 -3.267 -5.155 1.00 96.75 130 SER A O 1
ATOM 1069 N N . GLY A 1 131 ? -5.048 -1.349 -4.262 1.00 96.25 131 GLY A N 1
ATOM 1070 C CA . GLY A 1 131 ? -4.438 -0.850 -5.495 1.00 96.25 131 GLY A CA 1
ATOM 1071 C C . GLY A 1 131 ? -3.266 -1.715 -5.969 1.00 96.25 131 GLY A C 1
ATOM 1072 O O . GLY A 1 131 ? -2.974 -1.767 -7.161 1.00 96.25 131 GLY A O 1
ATOM 1073 N N . SER A 1 132 ? -2.644 -2.467 -5.059 1.00 96.56 132 SER A N 1
ATOM 1074 C CA . SER A 1 132 ? -1.539 -3.377 -5.361 1.00 96.56 132 SER A CA 1
ATOM 1075 C C . SER A 1 132 ? -1.965 -4.797 -5.755 1.00 96.56 132 SER A C 1
ATOM 1077 O O . SER A 1 132 ? -1.110 -5.655 -5.976 1.00 96.56 132 SER A O 1
ATOM 1079 N N . MET A 1 133 ? -3.265 -5.066 -5.916 1.00 96.44 133 MET A N 1
ATOM 1080 C CA . MET A 1 133 ? -3.772 -6.404 -6.254 1.00 96.44 133 MET A CA 1
ATOM 1081 C C . MET A 1 133 ? -3.213 -6.958 -7.576 1.00 96.44 133 MET A C 1
ATOM 1083 O O . MET A 1 133 ? -3.069 -8.169 -7.718 1.00 96.44 133 MET A O 1
ATOM 1087 N N . ILE A 1 134 ? -2.845 -6.096 -8.531 1.00 95.50 134 ILE A N 1
ATOM 1088 C CA . ILE A 1 134 ? -2.200 -6.525 -9.785 1.00 95.50 134 ILE A CA 1
ATOM 1089 C C . ILE A 1 134 ? -0.754 -7.007 -9.586 1.00 95.50 134 ILE A C 1
ATOM 1091 O O . ILE A 1 134 ? -0.245 -7.764 -10.410 1.00 95.50 134 ILE A O 1
ATOM 1095 N N . PHE A 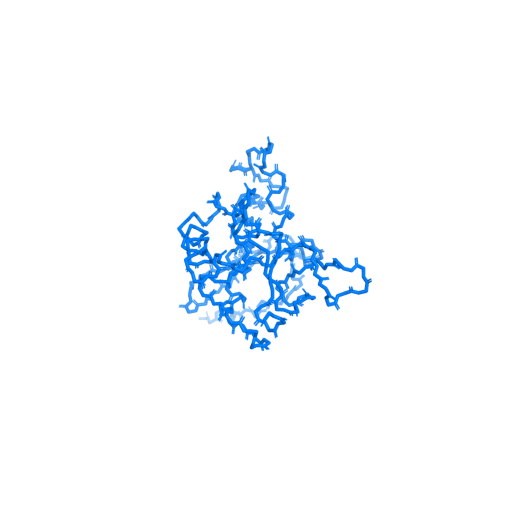1 135 ? -0.097 -6.594 -8.499 1.00 93.88 135 PHE A N 1
ATOM 1096 C CA . PHE A 1 135 ? 1.290 -6.934 -8.180 1.00 93.88 135 PHE A CA 1
ATOM 1097 C C . PHE A 1 135 ? 1.388 -8.122 -7.213 1.00 93.88 135 PHE A C 1
ATOM 1099 O O . PHE A 1 135 ? 2.241 -8.998 -7.388 1.00 93.88 135 PHE A O 1
ATOM 1106 N N . THR A 1 136 ? 0.504 -8.154 -6.211 1.00 95.44 136 THR A N 1
ATOM 1107 C CA . THR A 1 136 ? 0.484 -9.120 -5.099 1.00 95.44 136 THR A CA 1
ATOM 1108 C C . THR A 1 136 ? -0.947 -9.603 -4.820 1.00 95.44 136 THR A C 1
ATOM 1110 O O . THR A 1 136 ? -1.520 -9.293 -3.775 1.00 95.44 136 THR A O 1
ATOM 1113 N N . PRO A 1 137 ? -1.593 -10.320 -5.759 1.00 97.31 137 PRO A N 1
ATOM 1114 C CA . PRO A 1 137 ? -3.024 -10.614 -5.676 1.00 97.31 137 PRO A CA 1
ATOM 1115 C C . PRO A 1 137 ? -3.402 -11.409 -4.426 1.00 97.31 137 PRO A C 1
ATOM 1117 O O . PRO A 1 137 ? -4.410 -11.104 -3.796 1.00 97.31 137 PRO A O 1
ATOM 1120 N N . HIS A 1 138 ? -2.598 -12.406 -4.051 1.00 97.31 138 HIS A N 1
ATOM 1121 C CA . HIS A 1 138 ? -2.879 -13.248 -2.892 1.00 97.31 138 HIS A CA 1
ATOM 1122 C C . HIS A 1 138 ? -2.778 -12.441 -1.591 1.00 97.31 138 HIS A C 1
ATOM 1124 O O . HIS A 1 138 ? -3.721 -12.398 -0.808 1.00 97.31 138 HIS A O 1
ATOM 1130 N N . GLU A 1 139 ? -1.672 -11.728 -1.398 1.00 97.12 139 GLU A N 1
ATOM 1131 C CA . GLU A 1 139 ? -1.404 -10.915 -0.212 1.00 97.12 139 GLU A CA 1
ATOM 1132 C C . GLU A 1 139 ? -2.403 -9.765 -0.059 1.00 97.12 139 GLU A C 1
ATOM 1134 O O . GLU A 1 139 ? -2.841 -9.468 1.053 1.00 97.12 139 GLU A O 1
ATOM 1139 N N . SER A 1 140 ? -2.776 -9.126 -1.170 1.00 98.25 140 SER A N 1
ATOM 1140 C CA . SER A 1 140 ? -3.764 -8.048 -1.190 1.00 98.25 140 SER A CA 1
ATOM 1141 C C . SER A 1 140 ? -5.158 -8.560 -0.840 1.00 98.25 140 SER A C 1
ATOM 1143 O O . SER A 1 140 ? -5.849 -7.945 -0.032 1.00 98.25 140 SER A O 1
ATOM 1145 N N . ILE A 1 141 ? -5.588 -9.685 -1.420 1.00 98.19 141 ILE A N 1
ATOM 1146 C CA . ILE A 1 141 ? -6.912 -10.258 -1.140 1.00 98.19 141 ILE A CA 1
ATOM 1147 C C . ILE A 1 141 ? -7.009 -10.715 0.317 1.00 98.19 141 ILE A C 1
ATOM 1149 O O . ILE A 1 141 ? -8.007 -10.406 0.969 1.00 98.19 141 ILE A O 1
ATOM 1153 N N . GLU A 1 142 ? -5.989 -11.400 0.836 1.00 98.12 142 GLU A N 1
ATOM 1154 C CA . GLU A 1 142 ? -5.959 -11.852 2.232 1.00 98.12 142 GLU A CA 1
ATOM 1155 C C . GLU A 1 142 ? -5.993 -10.672 3.208 1.00 98.12 142 GLU A C 1
ATOM 1157 O O . GLU A 1 142 ? -6.786 -10.674 4.150 1.00 98.12 142 GLU A O 1
ATOM 1162 N N . ALA A 1 143 ? -5.225 -9.612 2.941 1.00 97.94 143 ALA A N 1
ATOM 1163 C CA . ALA A 1 143 ? -5.240 -8.417 3.775 1.00 97.94 143 ALA A CA 1
ATOM 1164 C C . ALA A 1 143 ? -6.609 -7.725 3.773 1.00 97.94 143 ALA A C 1
ATOM 1166 O O . ALA A 1 143 ? -7.143 -7.404 4.831 1.00 97.94 143 ALA A O 1
ATOM 1167 N N . LEU A 1 144 ? -7.232 -7.542 2.604 1.00 97.62 144 LEU A N 1
ATOM 1168 C CA . LEU A 1 144 ? -8.560 -6.924 2.514 1.00 97.62 144 LEU A CA 1
ATOM 1169 C C . LEU A 1 144 ? -9.640 -7.782 3.181 1.00 97.62 144 LEU A C 1
ATOM 1171 O O . LEU A 1 144 ? -10.518 -7.250 3.858 1.00 97.62 144 LEU A O 1
ATOM 1175 N N . ARG A 1 145 ? -9.594 -9.107 3.016 1.00 97.50 145 ARG A N 1
ATOM 1176 C CA . ARG A 1 145 ? -10.515 -10.019 3.708 1.00 97.50 145 ARG A CA 1
ATOM 1177 C C . ARG A 1 145 ? -10.371 -9.889 5.214 1.00 97.50 145 ARG A C 1
ATOM 1179 O O . ARG A 1 145 ? -11.363 -9.613 5.882 1.00 97.50 145 ARG A O 1
ATOM 1186 N N . TYR A 1 146 ? -9.144 -9.981 5.718 1.00 97.44 146 TYR A N 1
ATOM 1187 C CA . TYR A 1 146 ? -8.858 -9.847 7.139 1.00 97.44 146 TYR A CA 1
ATOM 1188 C C . TYR A 1 146 ? -9.296 -8.488 7.691 1.00 97.44 146 TYR A C 1
ATOM 1190 O O . TYR A 1 146 ? -10.021 -8.441 8.679 1.00 97.44 146 TYR A O 1
ATOM 1198 N N . MET A 1 147 ? -8.931 -7.380 7.036 1.00 96.06 147 MET A N 1
ATOM 1199 C CA . MET A 1 147 ? -9.336 -6.033 7.451 1.00 96.06 147 MET A CA 1
ATOM 1200 C C . MET A 1 147 ? -10.861 -5.908 7.545 1.00 96.06 147 MET A C 1
ATOM 1202 O O . MET A 1 147 ? -11.383 -5.336 8.499 1.00 96.06 147 MET A O 1
ATOM 1206 N N . LYS A 1 148 ? -11.598 -6.478 6.586 1.00 96.50 148 LYS A N 1
ATOM 1207 C CA . LYS A 1 148 ? -13.063 -6.475 6.617 1.00 96.50 148 LYS A CA 1
ATOM 1208 C C . LYS A 1 148 ? -13.630 -7.379 7.715 1.00 96.50 148 LYS A C 1
ATOM 1210 O O . LYS A 1 148 ? -14.596 -6.995 8.362 1.00 96.50 148 LYS A O 1
ATOM 1215 N N . GLU A 1 149 ? -13.081 -8.572 7.902 1.00 96.62 149 GLU A N 1
ATOM 1216 C CA . GLU A 1 149 ? -13.590 -9.559 8.862 1.00 96.62 149 GLU A CA 1
ATOM 1217 C C . GLU A 1 149 ? -13.281 -9.173 10.312 1.00 96.62 149 GLU A C 1
ATOM 1219 O O . GLU A 1 149 ? -14.160 -9.242 11.165 1.00 96.62 149 GLU A O 1
ATOM 1224 N N . ALA A 1 150 ? -12.054 -8.731 10.589 1.00 94.19 150 ALA A N 1
ATOM 1225 C CA . ALA A 1 150 ? -11.596 -8.403 11.936 1.00 94.19 150 ALA A CA 1
ATOM 1226 C C . ALA A 1 150 ? -12.062 -7.019 12.408 1.00 94.19 150 ALA A C 1
ATOM 1228 O O . ALA A 1 150 ? -12.185 -6.780 13.610 1.00 94.19 150 ALA A O 1
ATOM 1229 N N . HIS A 1 151 ? -12.289 -6.093 11.475 1.00 91.19 151 HIS A N 1
ATOM 1230 C CA . HIS A 1 151 ? -12.457 -4.680 11.803 1.00 91.19 151 HIS A CA 1
ATOM 1231 C C . HIS A 1 151 ? -13.510 -3.957 10.940 1.00 91.19 151 HIS A C 1
ATOM 1233 O O . HIS A 1 151 ? -13.618 -2.729 10.974 1.00 91.19 151 HIS A O 1
ATOM 1239 N N . GLY A 1 152 ? -14.319 -4.696 10.174 1.00 89.81 152 GLY A N 1
ATOM 1240 C CA . GLY A 1 152 ? -15.333 -4.126 9.284 1.00 89.81 152 GLY A CA 1
ATOM 1241 C C . GLY A 1 152 ? -16.345 -3.229 9.996 1.00 89.81 152 GLY A C 1
ATOM 1242 O O . GLY A 1 152 ? -16.748 -2.217 9.432 1.00 89.81 152 GLY A O 1
ATOM 1243 N N . ASP A 1 153 ? -16.679 -3.523 11.253 1.00 91.31 153 ASP A N 1
ATOM 1244 C CA . ASP A 1 153 ? -17.584 -2.689 12.056 1.00 91.31 153 ASP A CA 1
ATOM 1245 C C . ASP A 1 153 ? -17.049 -1.260 12.274 1.00 91.31 153 ASP A C 1
ATOM 1247 O O . ASP A 1 153 ? -17.825 -0.325 12.474 1.00 91.31 153 ASP A O 1
ATOM 1251 N N . LEU A 1 154 ? -15.728 -1.066 12.202 1.00 85.50 154 LEU A N 1
ATOM 1252 C CA . LEU A 1 154 ? -15.080 0.231 12.400 1.00 85.50 154 LEU A CA 1
ATOM 1253 C C . LEU A 1 154 ? -14.933 1.013 11.088 1.00 85.50 154 LEU A C 1
ATOM 1255 O O . LEU A 1 154 ? -15.116 2.239 11.061 1.00 85.50 154 LEU A O 1
ATOM 1259 N N . PHE A 1 155 ? -14.598 0.330 9.991 1.00 86.19 155 PHE A N 1
ATOM 1260 C CA . PHE A 1 155 ? -14.152 0.997 8.764 1.00 86.19 155 PHE A CA 1
ATOM 1261 C C . PHE A 1 155 ? -14.647 0.399 7.443 1.00 86.19 155 PHE A C 1
ATOM 1263 O O . PHE A 1 155 ? -14.162 0.793 6.384 1.00 86.19 155 PHE A O 1
ATOM 1270 N N . TRP A 1 156 ? -15.665 -0.462 7.458 1.00 92.69 156 TRP A N 1
ATOM 1271 C CA . TRP A 1 156 ? -16.441 -0.808 6.264 1.00 92.69 156 TRP A CA 1
ATOM 1272 C C . TRP A 1 156 ? -17.759 -0.021 6.230 1.00 92.69 156 TRP A C 1
ATOM 1274 O O . TRP A 1 156 ? -18.519 -0.006 7.196 1.00 92.69 156 TRP A O 1
ATOM 1284 N N . TRP A 1 157 ? -18.053 0.646 5.113 1.00 91.94 157 TRP A N 1
ATOM 1285 C CA . TRP A 1 157 ? -19.238 1.492 4.962 1.00 91.94 157 TRP A CA 1
ATOM 1286 C C . TRP A 1 157 ? -19.907 1.345 3.587 1.00 91.94 157 TRP A C 1
ATOM 1288 O O . TRP A 1 157 ? -19.558 0.485 2.780 1.00 91.94 157 TRP A O 1
ATOM 1298 N N . LYS A 1 158 ? -20.896 2.207 3.306 1.00 95.44 158 LYS A N 1
ATOM 1299 C CA . LYS A 1 158 ? -21.701 2.232 2.071 1.00 95.44 158 LYS A CA 1
ATOM 1300 C C . LYS A 1 158 ? -20.866 2.171 0.780 1.00 95.44 158 LYS A C 1
ATOM 1302 O O . LYS A 1 158 ? -21.352 1.635 -0.211 1.00 95.44 158 LYS A O 1
ATOM 1307 N N . TYR A 1 159 ? -19.651 2.722 0.786 1.00 95.25 159 TYR A N 1
ATOM 1308 C CA . TYR A 1 159 ? -18.769 2.798 -0.386 1.00 95.25 159 TYR A CA 1
ATOM 1309 C C . TYR A 1 159 ? -17.550 1.865 -0.308 1.00 95.25 159 TYR A C 1
ATOM 1311 O O . TYR A 1 159 ? -16.615 2.017 -1.085 1.00 95.25 159 TYR A O 1
ATOM 1319 N N . GLY A 1 160 ? -17.573 0.879 0.592 1.00 95.56 160 GLY A N 1
ATOM 1320 C CA . GLY A 1 160 ? -16.449 -0.019 0.845 1.00 95.56 160 GLY A CA 1
ATOM 1321 C C . GLY A 1 160 ? -15.640 0.423 2.059 1.00 95.56 160 GLY A C 1
ATOM 1322 O O . GLY A 1 160 ? -16.205 0.943 3.022 1.00 95.56 160 GLY A O 1
ATOM 1323 N N . PHE A 1 161 ? -14.330 0.189 2.028 1.00 95.50 161 PHE A N 1
ATOM 1324 C CA . PHE A 1 161 ? -13.437 0.659 3.082 1.00 95.50 161 PHE A CA 1
ATOM 1325 C C . PHE A 1 161 ? -13.472 2.189 3.193 1.00 95.50 161 PHE A C 1
ATOM 1327 O O . PHE A 1 161 ? -13.550 2.889 2.184 1.00 95.50 161 PHE A O 1
ATOM 1334 N N . LYS A 1 162 ? -13.404 2.703 4.424 1.00 94.06 162 LYS A N 1
ATOM 1335 C CA . LYS A 1 162 ? -12.995 4.091 4.675 1.00 94.06 162 LYS A CA 1
ATOM 1336 C C . LYS A 1 162 ? -11.561 4.304 4.171 1.00 94.06 162 LYS A C 1
ATOM 1338 O O . LYS A 1 162 ? -10.843 3.333 3.940 1.00 94.06 162 LYS A O 1
ATOM 1343 N N . ASP A 1 163 ? -11.171 5.567 4.018 1.00 94.31 163 ASP A N 1
ATOM 1344 C CA . ASP A 1 163 ? -9.885 5.945 3.418 1.00 94.31 163 ASP A CA 1
ATOM 1345 C C . ASP A 1 163 ? -8.685 5.327 4.152 1.00 94.31 163 ASP A C 1
ATOM 1347 O O . ASP A 1 163 ? -7.839 4.676 3.538 1.00 94.31 163 ASP A O 1
ATOM 1351 N N . ALA A 1 164 ? -8.686 5.434 5.483 1.00 94.06 164 ALA A N 1
ATOM 1352 C CA . ALA A 1 164 ? -7.677 4.843 6.345 1.00 94.06 164 ALA A CA 1
ATOM 1353 C C . ALA A 1 164 ? -8.206 4.537 7.752 1.00 94.06 164 ALA A C 1
ATOM 1355 O O . ALA A 1 164 ? -9.309 4.941 8.138 1.00 94.06 164 ALA A O 1
ATOM 1356 N N . PHE A 1 165 ? -7.410 3.802 8.523 1.00 92.88 165 PHE A N 1
ATOM 1357 C CA . PHE A 1 165 ? -7.622 3.554 9.943 1.00 92.88 165 PHE A CA 1
ATOM 1358 C C . PHE A 1 165 ? -6.285 3.483 10.681 1.00 92.88 165 PHE A C 1
ATOM 1360 O O . PHE A 1 165 ? -5.267 3.102 10.112 1.00 92.88 165 PHE A O 1
ATOM 1367 N N . ASN A 1 166 ? -6.305 3.797 11.973 1.00 92.88 166 ASN A N 1
ATOM 1368 C CA . ASN A 1 166 ? -5.165 3.633 12.866 1.00 92.88 166 ASN A CA 1
ATOM 1369 C C . ASN A 1 166 ? -5.651 2.903 14.125 1.00 92.88 166 ASN A C 1
ATOM 1371 O O . ASN A 1 166 ? -6.517 3.401 14.842 1.00 92.88 166 ASN A O 1
ATOM 1375 N N . LEU A 1 167 ? -5.151 1.688 14.372 1.00 91.75 167 LEU A N 1
ATOM 1376 C CA . LEU A 1 167 ? -5.668 0.830 15.449 1.00 91.75 167 LEU A CA 1
ATOM 1377 C C . LEU A 1 167 ? -5.247 1.281 16.856 1.00 91.75 167 LEU A C 1
ATOM 1379 O O . LEU A 1 167 ? -5.748 0.736 17.846 1.00 91.75 167 LEU A O 1
ATOM 1383 N N . GLU A 1 168 ? -4.326 2.236 16.958 1.00 90.19 168 GLU A N 1
ATOM 1384 C CA . GLU A 1 168 ? -3.861 2.813 18.222 1.00 90.19 168 GLU A CA 1
ATOM 1385 C C . GLU A 1 168 ? -4.789 3.914 18.735 1.00 90.19 168 GLU A C 1
ATOM 1387 O O . GLU A 1 168 ? -4.830 4.158 19.939 1.00 90.19 168 GLU A O 1
ATOM 1392 N N . THR A 1 169 ? -5.542 4.555 17.838 1.00 83.75 169 THR A N 1
ATOM 1393 C CA . THR A 1 169 ? -6.377 5.725 18.151 1.00 83.75 169 THR A CA 1
ATOM 1394 C C . THR A 1 169 ? -7.881 5.439 18.153 1.00 83.75 169 THR A C 1
ATOM 1396 O O . THR A 1 169 ? -8.654 6.300 18.578 1.00 83.75 169 THR A O 1
ATOM 1399 N N . VAL A 1 170 ? -8.296 4.247 17.705 1.00 72.44 170 VAL A N 1
ATOM 1400 C CA . VAL A 1 170 ? -9.688 3.748 17.752 1.00 72.44 170 VAL A CA 1
ATOM 1401 C C . VAL A 1 170 ? -10.045 3.046 19.056 1.00 72.44 170 VAL A C 1
ATOM 1403 O O . VAL A 1 170 ? -9.167 2.379 19.656 1.00 72.44 170 VAL A O 1
#

Sequence (170 aa):
MLIKKKNPSINSYYDDPDDSDDFFVESEHGFFPHWFHQETGKWNFTYQYPQIWFDLRDKWDRAGINYFQNSKNATLENRAYCIENPNNHKGYGTNVWGLTACECPLHDSNYGAHGPRQDDDGTIAPAGASGSMIFTPHESIEALRYMKEAHGDLFWWKYGFKDAFNLETV